Protein AF-A0AAN9UW77-F1 (afdb_monomer_lite)

Organism: NCBI:txid117547

Radius of gyration: 17.93 Å; chains: 1; bounding box: 45×31×47 Å

Structure (mmCIF, N/CA/C/O backbone):
data_AF-A0AAN9UW77-F1
#
_entry.id   AF-A0AAN9UW77-F1
#
loop_
_atom_site.group_PDB
_atom_site.id
_atom_site.type_symbol
_atom_site.label_atom_id
_atom_site.label_alt_id
_atom_site.label_comp_id
_atom_site.label_asym_id
_atom_site.label_entity_id
_atom_site.label_seq_id
_atom_site.pdbx_PDB_ins_code
_atom_site.Cartn_x
_atom_site.Cartn_y
_atom_site.Cartn_z
_atom_site.occupancy
_atom_site.B_iso_or_equiv
_atom_site.auth_seq_id
_atom_site.auth_comp_id
_atom_site.auth_asym_id
_atom_site.auth_atom_id
_atom_site.pdbx_PDB_model_num
ATOM 1 N N . MET A 1 1 ? 26.234 -15.291 -12.407 1.00 36.12 1 MET A N 1
ATOM 2 C CA . MET A 1 1 ? 25.116 -14.354 -12.177 1.00 36.12 1 MET A CA 1
ATOM 3 C C . MET A 1 1 ? 25.588 -13.370 -11.111 1.00 36.12 1 MET A C 1
ATOM 5 O O . MET A 1 1 ? 25.685 -13.757 -9.956 1.00 36.12 1 MET A O 1
ATOM 9 N N . LYS A 1 2 ? 26.066 -12.179 -11.503 1.00 33.34 2 LYS A N 1
ATOM 10 C CA . LYS A 1 2 ? 26.503 -11.159 -10.535 1.00 33.34 2 LYS A CA 1
ATOM 11 C C . LYS A 1 2 ? 25.238 -10.584 -9.903 1.00 33.34 2 LYS A C 1
ATOM 13 O O . LYS A 1 2 ? 24.401 -10.049 -10.618 1.00 33.34 2 LYS A O 1
ATOM 18 N N . LEU A 1 3 ? 25.078 -10.760 -8.596 1.00 33.69 3 LEU A N 1
ATOM 19 C CA . LEU A 1 3 ? 24.069 -10.042 -7.827 1.00 33.69 3 LEU A CA 1
ATOM 20 C C . LEU A 1 3 ? 24.421 -8.555 -7.934 1.00 33.69 3 LEU A C 1
ATOM 22 O O . LEU A 1 3 ? 25.480 -8.150 -7.457 1.00 33.69 3 LEU A O 1
ATOM 26 N N . CYS A 1 4 ? 23.586 -7.761 -8.604 1.00 36.59 4 CYS A N 1
ATOM 27 C CA . CYS A 1 4 ? 23.696 -6.309 -8.548 1.00 36.59 4 CYS A CA 1
ATOM 28 C C . CYS A 1 4 ? 23.422 -5.893 -7.102 1.00 36.59 4 CYS A C 1
ATOM 30 O O . CYS A 1 4 ? 22.280 -5.866 -6.646 1.00 36.59 4 CYS A O 1
ATOM 32 N N . SER A 1 5 ? 24.486 -5.632 -6.351 1.00 40.34 5 SER A N 1
ATOM 33 C CA . SER A 1 5 ? 24.412 -5.023 -5.033 1.00 40.34 5 SER A CA 1
ATOM 34 C C . SER A 1 5 ? 23.981 -3.571 -5.209 1.00 40.34 5 SER A C 1
ATOM 36 O O . SER A 1 5 ? 24.816 -2.685 -5.382 1.00 40.34 5 SER A O 1
ATOM 38 N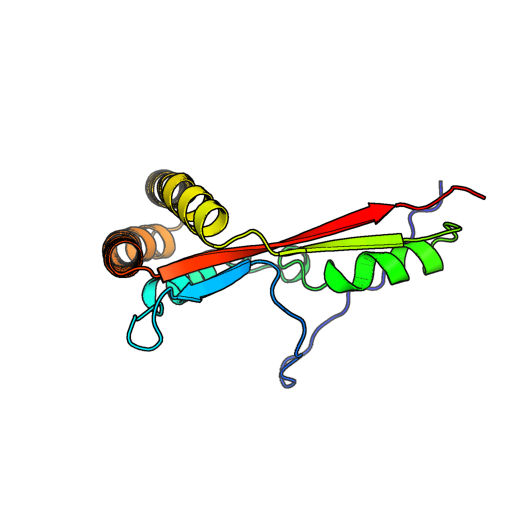 N . SER A 1 6 ? 22.666 -3.340 -5.210 1.00 39.06 6 SER A N 1
ATOM 39 C CA . SER A 1 6 ? 22.110 -1.996 -5.067 1.00 39.06 6 SER A CA 1
ATOM 40 C C . SER A 1 6 ? 22.622 -1.417 -3.746 1.00 39.06 6 SER A C 1
ATOM 42 O O . SER A 1 6 ? 22.462 -2.074 -2.710 1.00 39.06 6 SER A O 1
ATOM 44 N N . PRO A 1 7 ? 23.219 -0.213 -3.728 1.00 35.16 7 PRO A N 1
ATOM 45 C CA . PRO A 1 7 ? 23.503 0.464 -2.476 1.00 35.16 7 PRO A CA 1
ATOM 46 C C . PRO A 1 7 ? 22.174 0.645 -1.747 1.00 35.16 7 PRO A C 1
ATOM 48 O O . PRO A 1 7 ? 21.208 1.153 -2.322 1.00 35.16 7 PRO A O 1
ATOM 51 N N . ALA A 1 8 ? 22.098 0.191 -0.498 1.00 35.12 8 ALA A N 1
ATOM 52 C CA . ALA A 1 8 ? 20.995 0.558 0.371 1.00 35.12 8 ALA A CA 1
ATOM 53 C C . ALA A 1 8 ? 20.989 2.089 0.456 1.00 35.12 8 ALA A C 1
ATOM 55 O O . ALA A 1 8 ? 21.927 2.685 0.984 1.00 35.12 8 ALA A O 1
ATOM 56 N N . ALA A 1 9 ? 19.965 2.730 -0.107 1.00 33.56 9 ALA A N 1
ATOM 57 C CA . ALA A 1 9 ? 19.739 4.148 0.099 1.00 33.56 9 ALA A CA 1
ATOM 58 C C . ALA A 1 9 ? 19.411 4.342 1.586 1.00 33.56 9 ALA A C 1
ATOM 60 O O . ALA A 1 9 ? 18.293 4.093 2.035 1.00 33.56 9 ALA A O 1
ATOM 61 N N . ILE A 1 10 ? 20.422 4.713 2.371 1.00 30.45 10 ILE A N 1
ATOM 62 C CA . ILE A 1 10 ? 20.259 5.142 3.756 1.00 30.45 10 ILE A CA 1
ATOM 63 C C . ILE A 1 10 ? 19.602 6.521 3.691 1.00 30.45 10 ILE A C 1
ATOM 65 O O . ILE A 1 10 ? 20.264 7.534 3.471 1.00 30.45 10 ILE A O 1
ATOM 69 N N . CYS A 1 11 ? 18.280 6.565 3.833 1.00 34.59 11 CYS A N 1
ATOM 70 C CA . CYS A 1 11 ? 17.562 7.814 4.043 1.00 34.59 11 CYS A CA 1
ATOM 71 C C . CYS A 1 11 ? 17.770 8.250 5.497 1.00 34.59 11 CYS A C 1
ATOM 73 O O . CYS A 1 11 ? 17.018 7.862 6.389 1.00 34.59 11 CYS A O 1
ATOM 75 N N . ASN A 1 12 ? 18.817 9.044 5.731 1.00 26.52 12 ASN A N 1
ATOM 76 C CA . ASN A 1 12 ? 18.927 9.854 6.939 1.00 26.52 12 ASN A CA 1
ATOM 77 C C . ASN A 1 12 ? 17.741 10.826 6.996 1.00 26.52 12 ASN A C 1
ATOM 79 O O . ASN A 1 12 ? 17.348 11.403 5.979 1.00 26.52 12 ASN A O 1
ATOM 83 N N . GLY A 1 13 ? 17.166 10.970 8.192 1.00 34.09 13 GLY A N 1
ATOM 84 C CA . GLY A 1 13 ? 16.053 11.873 8.457 1.00 34.09 13 GLY A CA 1
ATOM 85 C C . GLY A 1 13 ? 16.356 13.306 8.022 1.00 34.09 13 GLY A C 1
ATOM 86 O O . GLY A 1 13 ? 17.518 13.698 7.947 1.00 34.09 13 GLY A O 1
ATOM 87 N N . SER A 1 14 ? 15.289 14.075 7.784 1.00 30.41 14 SER A N 1
ATOM 88 C CA . SER A 1 14 ? 15.252 15.489 7.357 1.00 30.41 14 SER A CA 1
ATOM 89 C C . SER A 1 14 ? 15.236 15.802 5.854 1.00 30.41 14 SER A C 1
ATOM 91 O O . SER A 1 14 ? 15.770 16.819 5.437 1.00 30.41 14 SER A O 1
ATOM 93 N N . ASN A 1 15 ? 14.530 15.020 5.033 1.00 25.78 15 ASN A N 1
ATOM 94 C CA . ASN A 1 15 ? 13.987 15.548 3.776 1.00 25.78 15 ASN A CA 1
ATOM 95 C C . ASN A 1 15 ? 12.667 14.854 3.434 1.00 25.78 15 ASN A C 1
ATOM 97 O O . ASN A 1 15 ? 12.615 13.629 3.323 1.00 25.78 15 ASN A O 1
ATOM 101 N N . LEU A 1 16 ? 11.604 15.648 3.273 1.00 37.12 16 LEU A N 1
ATOM 102 C CA . LEU A 1 16 ? 10.334 15.247 2.666 1.00 37.12 16 LEU A CA 1
ATOM 103 C C . LEU A 1 16 ? 10.615 14.804 1.225 1.00 37.12 16 LEU A C 1
ATOM 105 O O . LEU A 1 16 ? 10.545 15.588 0.283 1.00 37.12 16 LEU A O 1
ATOM 109 N N . SER A 1 17 ? 11.001 13.542 1.058 1.00 36.50 17 SER A N 1
ATOM 110 C CA . SER A 1 17 ? 11.096 12.917 -0.250 1.00 36.50 17 SER A CA 1
ATOM 111 C C . SER A 1 17 ? 9.672 12.747 -0.764 1.00 36.50 17 SER A C 1
ATOM 113 O O . SER A 1 17 ? 8.901 11.953 -0.233 1.00 36.50 17 SER A O 1
ATOM 115 N N . THR A 1 18 ? 9.324 13.503 -1.800 1.00 39.81 18 THR A N 1
ATOM 116 C CA . THR A 1 18 ? 8.061 13.454 -2.552 1.00 39.81 18 THR A CA 1
ATOM 117 C C . THR A 1 18 ? 7.883 12.151 -3.344 1.00 39.81 18 THR A C 1
ATOM 119 O O . THR A 1 18 ? 7.212 12.132 -4.375 1.00 39.81 18 THR A O 1
ATOM 122 N N . LYS A 1 19 ? 8.492 11.043 -2.905 1.00 49.81 19 LYS A N 1
ATOM 123 C CA . LYS A 1 19 ? 8.308 9.743 -3.546 1.00 49.81 19 LYS A CA 1
ATOM 124 C C . LYS A 1 19 ? 6.924 9.217 -3.170 1.00 49.81 19 LYS A C 1
ATOM 126 O O . LYS A 1 19 ? 6.659 9.047 -1.978 1.00 49.81 19 LYS A O 1
ATOM 131 N N . PRO A 1 20 ? 6.034 8.976 -4.146 1.00 54.91 20 PRO A N 1
ATOM 132 C CA . PRO A 1 20 ? 4.693 8.510 -3.850 1.00 54.91 20 PRO A CA 1
ATOM 133 C C . PRO A 1 20 ? 4.785 7.152 -3.157 1.00 54.91 20 PRO A C 1
ATOM 135 O O . PRO A 1 20 ? 5.373 6.206 -3.685 1.00 54.91 20 PRO A O 1
ATOM 138 N N . CYS A 1 21 ? 4.218 7.065 -1.954 1.00 64.38 21 CYS A N 1
ATOM 139 C CA . CYS A 1 21 ? 4.013 5.782 -1.304 1.00 64.38 21 CYS A CA 1
ATOM 140 C C . CYS A 1 21 ? 3.114 4.937 -2.214 1.00 64.38 21 CYS A C 1
ATOM 142 O O . CYS A 1 21 ? 2.056 5.397 -2.654 1.00 64.38 21 CYS A O 1
ATOM 144 N N . THR A 1 22 ? 3.525 3.700 -2.502 1.00 78.56 22 THR A N 1
ATOM 145 C CA . THR A 1 22 ? 2.747 2.788 -3.355 1.00 78.56 22 THR A CA 1
ATOM 146 C C . THR A 1 22 ? 1.375 2.475 -2.768 1.00 78.56 22 THR A C 1
ATOM 148 O O . THR A 1 22 ? 0.495 2.057 -3.512 1.00 78.56 22 THR A O 1
ATOM 151 N N . VAL A 1 23 ? 1.182 2.715 -1.467 1.00 84.75 23 VAL A N 1
ATOM 152 C CA . VAL A 1 23 ? -0.100 2.653 -0.760 1.00 84.75 23 VAL A CA 1
ATOM 153 C C . VAL A 1 23 ? -0.382 4.010 -0.113 1.00 84.75 23 VAL A C 1
ATOM 155 O O . VAL A 1 23 ? 0.446 4.511 0.646 1.00 84.75 23 VAL A O 1
ATOM 158 N N . HIS A 1 24 ? -1.538 4.608 -0.376 1.00 87.62 24 HIS A N 1
ATOM 159 C CA . HIS A 1 24 ? -1.925 5.906 0.190 1.00 87.62 24 HIS A CA 1
ATOM 160 C C . HIS A 1 24 ? -3.429 5.960 0.466 1.00 87.62 24 HIS A C 1
ATOM 162 O O . HIS A 1 24 ? -4.208 5.243 -0.156 1.00 87.62 24 HIS A O 1
ATOM 168 N N . GLY A 1 25 ? -3.842 6.785 1.431 1.00 91.62 25 GLY A N 1
ATOM 169 C CA . GLY A 1 25 ? -5.255 6.974 1.750 1.00 91.62 25 GLY A CA 1
ATOM 170 C C . GLY A 1 25 ? -5.935 7.918 0.759 1.00 91.62 25 GLY A C 1
ATOM 171 O O . GLY A 1 25 ? -5.440 9.016 0.510 1.00 91.62 25 GLY A O 1
ATOM 172 N N . GLU A 1 26 ? -7.096 7.522 0.260 1.00 94.25 26 GLU A N 1
ATOM 173 C CA . GLU A 1 26 ? -7.954 8.295 -0.636 1.00 94.25 26 GLU A CA 1
ATOM 174 C C . GLU A 1 26 ? -9.350 8.469 -0.041 1.00 94.25 26 GLU A C 1
ATOM 176 O O . GLU A 1 26 ? -9.782 7.705 0.827 1.00 94.25 26 GLU A O 1
ATOM 181 N N . VAL A 1 27 ? -10.067 9.488 -0.516 1.00 95.25 27 VAL A N 1
ATOM 182 C CA . VAL A 1 27 ? -11.446 9.767 -0.102 1.00 95.25 27 VAL A CA 1
ATOM 183 C C . VAL A 1 27 ? -12.344 10.017 -1.302 1.00 95.25 27 VAL A C 1
ATOM 185 O O . VAL A 1 27 ? -11.985 10.719 -2.241 1.00 95.25 27 VAL A O 1
ATOM 188 N N . THR A 1 28 ? -13.570 9.502 -1.258 1.00 93.31 28 THR A N 1
ATOM 189 C CA . THR A 1 28 ? -14.562 9.754 -2.315 1.00 93.31 28 THR A CA 1
ATOM 190 C C . THR A 1 28 ? -15.096 11.188 -2.315 1.00 93.31 28 THR A C 1
ATOM 192 O O . THR A 1 28 ? -15.691 11.620 -3.299 1.00 93.31 28 THR A O 1
ATOM 195 N N . LYS A 1 29 ? -14.964 11.912 -1.193 1.00 93.06 29 LYS A N 1
ATOM 196 C CA . LYS A 1 29 ? -15.434 13.294 -1.016 1.00 93.06 29 LYS A CA 1
ATOM 197 C C . LYS A 1 29 ? -14.434 14.080 -0.156 1.00 93.06 29 LYS A C 1
ATOM 199 O O . LYS A 1 29 ? -13.978 13.527 0.842 1.00 93.06 29 LYS A O 1
ATOM 204 N N . PRO A 1 30 ? -14.163 15.368 -0.449 1.00 91.19 30 PRO A N 1
ATOM 205 C CA . PRO A 1 30 ? -13.185 16.169 0.300 1.00 91.19 30 PRO A CA 1
ATOM 206 C C . PRO A 1 30 ? -13.453 16.320 1.807 1.00 91.19 30 PRO A C 1
ATOM 208 O O . PRO A 1 30 ? -12.526 16.573 2.561 1.00 91.19 30 PRO A O 1
ATOM 211 N N . GLY A 1 31 ? -14.707 16.180 2.253 1.00 92.81 31 GLY A N 1
ATOM 212 C CA . GLY A 1 31 ? -15.080 16.283 3.671 1.00 92.81 31 GLY A CA 1
ATOM 213 C C . GLY A 1 31 ? -14.957 14.981 4.470 1.00 92.81 31 GLY A C 1
ATOM 214 O O . GLY A 1 31 ? -15.293 14.967 5.650 1.00 92.81 31 GLY A O 1
ATOM 215 N N . ASN A 1 32 ? -14.541 13.881 3.840 1.00 95.00 32 ASN A N 1
ATOM 216 C CA . ASN A 1 32 ? -14.355 12.613 4.534 1.00 95.00 32 ASN A CA 1
ATOM 217 C C . ASN A 1 32 ? -13.009 12.583 5.262 1.00 95.00 32 ASN A C 1
ATOM 219 O O . ASN A 1 32 ? -12.000 13.069 4.756 1.00 95.00 32 ASN A O 1
ATOM 223 N N . GLU A 1 33 ? -12.985 11.934 6.421 1.00 95.44 33 GLU A N 1
ATOM 224 C CA . GLU A 1 33 ? -11.758 11.669 7.168 1.00 95.44 33 GLU A CA 1
ATOM 225 C C . GLU A 1 33 ? -11.146 10.331 6.739 1.00 95.44 33 GLU A C 1
ATOM 227 O O . GLU A 1 33 ? -11.868 9.379 6.445 1.00 95.44 33 GLU A O 1
ATOM 232 N N . LYS A 1 34 ? -9.813 10.266 6.725 1.00 95.44 34 LYS A N 1
ATOM 233 C CA . LYS A 1 34 ? -9.016 9.060 6.427 1.00 95.44 34 LYS A CA 1
ATOM 234 C C . LYS A 1 34 ? -7.870 8.843 7.424 1.00 95.44 34 LYS A C 1
ATOM 236 O O . LYS A 1 34 ? -6.920 8.111 7.150 1.00 95.44 34 LYS A O 1
ATOM 241 N N . LYS A 1 35 ? -7.926 9.543 8.559 1.00 96.44 35 LYS A N 1
ATOM 242 C CA . LYS A 1 35 ? -6.833 9.636 9.529 1.00 96.44 35 LYS A CA 1
ATOM 243 C C . LYS A 1 35 ? -6.549 8.280 10.172 1.00 96.44 35 LYS A C 1
ATOM 245 O O . LYS A 1 35 ? -5.396 7.890 10.294 1.00 96.44 35 LYS A O 1
ATOM 250 N N . SER A 1 36 ? -7.590 7.554 10.556 1.00 95.81 36 SER A N 1
ATOM 251 C CA . SER A 1 36 ? -7.483 6.253 11.219 1.00 95.81 36 SER A CA 1
ATOM 252 C C . SER A 1 36 ? -6.934 5.191 10.270 1.00 95.81 36 SER A C 1
ATOM 254 O O . SER A 1 36 ? -6.146 4.350 10.692 1.00 95.81 36 SER A O 1
ATOM 256 N N . ILE A 1 37 ? -7.305 5.238 8.986 1.00 94.12 37 ILE A N 1
ATOM 257 C CA . ILE A 1 37 ? -6.724 4.384 7.941 1.00 94.12 37 ILE A CA 1
ATOM 258 C C . ILE A 1 37 ? -5.227 4.688 7.748 1.00 94.12 37 ILE A C 1
ATOM 260 O O . ILE A 1 37 ? -4.420 3.763 7.649 1.00 94.12 37 ILE A O 1
ATOM 264 N N . GLU A 1 38 ? -4.827 5.960 7.723 1.00 93.12 38 GLU A N 1
ATOM 265 C CA . GLU A 1 38 ? -3.412 6.347 7.605 1.00 93.12 38 GLU A CA 1
ATOM 266 C C . GLU A 1 38 ? -2.599 5.968 8.858 1.00 93.12 38 GLU A C 1
ATOM 268 O O . GLU A 1 38 ? -1.491 5.438 8.739 1.00 93.12 38 GLU A O 1
ATOM 273 N N . GLU A 1 39 ? -3.161 6.149 10.057 1.00 94.56 39 GLU A N 1
ATOM 274 C CA . GLU A 1 39 ? -2.570 5.686 11.32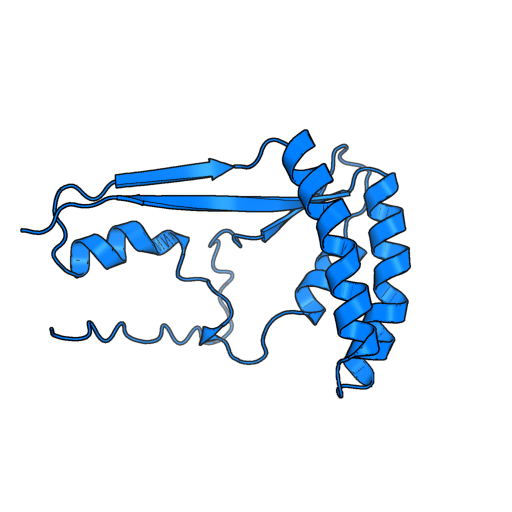1 1.00 94.56 39 GLU A CA 1
ATOM 275 C C . GLU A 1 39 ? -2.424 4.159 11.355 1.00 94.56 39 GLU A C 1
ATOM 277 O O . GLU A 1 39 ? -1.377 3.651 11.760 1.00 94.56 39 GLU A O 1
ATOM 282 N N . LEU A 1 40 ? -3.435 3.424 10.879 1.00 92.56 40 LEU A N 1
ATOM 283 C CA . LEU A 1 40 ? -3.401 1.965 10.767 1.00 92.56 40 LEU A CA 1
ATOM 284 C C . LEU A 1 40 ? -2.251 1.501 9.867 1.00 92.56 40 LEU A C 1
ATOM 286 O O . LEU A 1 40 ? -1.516 0.583 10.231 1.00 92.56 40 LEU A O 1
ATOM 290 N N . MET A 1 41 ? -2.056 2.160 8.724 1.00 89.44 41 MET A N 1
ATOM 291 C CA . MET A 1 41 ? -0.939 1.850 7.832 1.00 89.44 41 MET A CA 1
ATOM 292 C C . MET A 1 41 ? 0.410 2.186 8.454 1.00 89.44 41 MET A C 1
ATOM 294 O O . MET A 1 41 ? 1.343 1.401 8.313 1.00 89.44 41 MET A O 1
ATOM 298 N N . SER A 1 42 ? 0.511 3.312 9.162 1.00 90.19 42 SER A N 1
ATOM 299 C CA . SER A 1 42 ? 1.725 3.709 9.882 1.00 90.19 42 SER A CA 1
ATOM 300 C C . SER A 1 42 ? 2.114 2.688 10.958 1.00 90.19 42 SER A C 1
ATOM 302 O O . SER A 1 42 ? 3.267 2.269 11.022 1.00 90.19 42 SER A O 1
ATOM 304 N N . LEU A 1 43 ? 1.144 2.198 11.740 1.00 91.75 43 LEU A N 1
ATOM 305 C CA . LEU A 1 43 ? 1.363 1.165 12.760 1.00 91.75 43 LEU A CA 1
ATOM 306 C C . LEU A 1 43 ? 1.943 -0.132 12.174 1.00 91.75 43 LEU A C 1
ATOM 308 O O . LEU A 1 43 ? 2.735 -0.814 12.827 1.00 91.75 43 LEU A O 1
ATOM 312 N N . LEU A 1 44 ? 1.527 -0.481 10.957 1.00 87.69 44 LEU A N 1
ATOM 313 C CA . LEU A 1 44 ? 1.966 -1.684 10.255 1.00 87.69 44 LEU A CA 1
ATOM 314 C C . LEU A 1 44 ? 3.268 -1.507 9.470 1.00 87.69 44 LEU A C 1
ATOM 316 O O . LEU A 1 44 ? 3.770 -2.487 8.911 1.00 87.69 44 LEU A O 1
ATOM 320 N N . GLN A 1 45 ? 3.826 -0.295 9.411 1.00 87.81 45 GLN A N 1
ATOM 321 C CA . GLN A 1 45 ? 5.110 -0.089 8.755 1.00 87.81 45 GLN A CA 1
ATOM 322 C C . GLN A 1 45 ? 6.198 -0.911 9.440 1.00 87.81 45 GLN A C 1
ATOM 324 O O . GLN A 1 45 ? 6.267 -1.047 10.664 1.00 87.81 45 GLN A O 1
ATOM 329 N N . SER A 1 46 ? 7.086 -1.466 8.621 1.00 85.50 46 SER A N 1
ATOM 330 C CA . SER A 1 46 ? 8.214 -2.221 9.137 1.00 85.50 46 SER A CA 1
ATOM 331 C C . SER A 1 46 ? 9.176 -1.284 9.862 1.00 85.50 46 SER A C 1
ATOM 333 O O . SER A 1 46 ? 9.574 -0.247 9.331 1.00 85.50 46 SER A O 1
ATOM 335 N N . GLN A 1 47 ? 9.653 -1.715 11.030 1.00 84.75 47 GLN A N 1
ATOM 336 C CA . GLN A 1 47 ? 10.745 -1.045 11.744 1.00 84.75 47 GLN A CA 1
ATOM 337 C C . GLN A 1 47 ? 12.071 -1.112 10.971 1.00 84.75 47 GLN A C 1
ATOM 339 O O . GLN A 1 47 ? 12.963 -0.296 11.182 1.00 84.75 47 GLN A O 1
ATOM 344 N N . TYR A 1 48 ? 12.210 -2.078 10.058 1.00 85.06 48 TYR A N 1
ATOM 345 C CA . TYR A 1 48 ? 13.371 -2.209 9.184 1.00 85.06 48 TYR A CA 1
ATOM 346 C C . TYR A 1 48 ? 13.158 -1.421 7.884 1.00 85.06 48 TYR A C 1
ATOM 348 O O . TYR A 1 48 ? 12.315 -1.838 7.080 1.00 85.06 48 TYR A O 1
ATOM 356 N N . PRO A 1 49 ? 13.955 -0.365 7.607 1.00 81.38 49 PRO A N 1
ATOM 357 C CA . PRO A 1 49 ? 13.756 0.507 6.446 1.00 81.38 49 PRO A CA 1
ATOM 358 C C . PRO A 1 49 ? 13.790 -0.220 5.101 1.00 81.38 49 PRO A C 1
ATOM 360 O O . PRO A 1 49 ? 13.037 0.122 4.199 1.00 81.38 49 PRO A O 1
ATOM 363 N N . ARG A 1 50 ? 14.603 -1.280 4.975 1.00 82.25 50 ARG A N 1
ATOM 364 C CA . ARG A 1 50 ? 14.705 -2.082 3.740 1.00 82.25 50 ARG A CA 1
ATOM 365 C C . ARG A 1 50 ? 13.396 -2.768 3.327 1.00 82.25 50 ARG A C 1
ATOM 367 O O . ARG A 1 50 ? 13.276 -3.188 2.182 1.00 82.25 50 ARG A O 1
ATOM 374 N N . LEU A 1 51 ? 12.463 -2.940 4.267 1.00 83.25 51 LEU A N 1
ATOM 375 C CA . LEU A 1 51 ? 11.153 -3.549 4.024 1.00 83.25 51 LEU A CA 1
ATOM 376 C C . LEU A 1 51 ? 10.063 -2.503 3.747 1.00 83.25 51 LEU A C 1
ATOM 378 O O . LEU A 1 51 ? 8.938 -2.888 3.453 1.00 83.25 51 LEU A O 1
ATOM 382 N N . ASN A 1 52 ? 10.384 -1.207 3.812 1.00 83.12 52 ASN A N 1
ATOM 383 C CA . ASN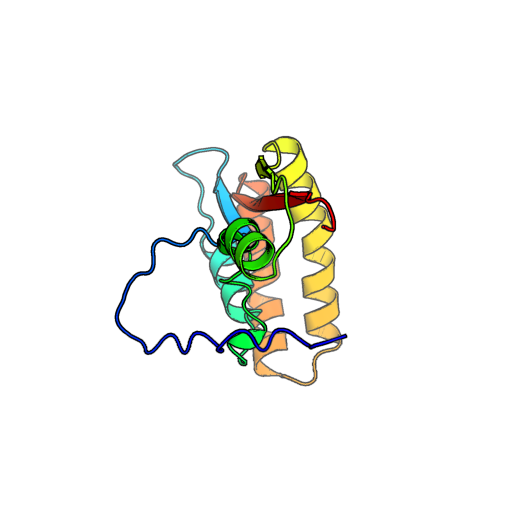 A 1 52 ? 9.502 -0.131 3.369 1.00 83.12 52 ASN A CA 1
ATOM 384 C C . ASN A 1 52 ? 9.896 0.222 1.924 1.00 83.12 52 ASN A C 1
ATOM 386 O O . ASN A 1 52 ? 10.965 0.797 1.707 1.00 83.12 52 ASN A O 1
ATOM 390 N N . PRO A 1 53 ? 9.104 -0.175 0.913 1.00 77.25 53 PRO A N 1
ATOM 391 C CA . PRO A 1 53 ? 9.557 -0.239 -0.473 1.00 77.25 53 PRO A CA 1
ATOM 392 C C . PRO A 1 53 ? 9.541 1.134 -1.167 1.00 77.25 53 PRO A C 1
ATOM 394 O O . PRO A 1 53 ? 8.759 1.386 -2.079 1.00 77.25 53 PRO A O 1
ATOM 397 N N . THR A 1 54 ? 10.447 2.028 -0.767 1.00 84.31 54 THR A N 1
ATOM 398 C CA . THR A 1 54 ? 10.634 3.359 -1.379 1.00 84.31 54 THR A CA 1
ATOM 399 C C . THR A 1 54 ? 11.321 3.313 -2.747 1.00 84.31 54 THR A C 1
ATOM 401 O O . THR A 1 54 ? 11.356 4.318 -3.454 1.00 84.31 54 THR A O 1
ATOM 404 N N . TRP A 1 55 ? 11.863 2.151 -3.119 1.00 86.00 55 TRP A N 1
ATOM 405 C CA . TRP A 1 55 ? 12.597 1.895 -4.361 1.00 86.00 55 TRP A CA 1
ATOM 406 C C . TRP A 1 55 ? 11.704 1.487 -5.537 1.00 86.00 55 TRP A C 1
ATOM 408 O O . TRP A 1 55 ? 12.180 1.449 -6.666 1.00 86.00 55 TRP A O 1
ATOM 418 N N . VAL A 1 56 ? 10.425 1.166 -5.304 1.00 89.62 56 VAL A N 1
ATOM 419 C CA . VAL A 1 56 ? 9.522 0.673 -6.362 1.00 89.62 56 VAL A CA 1
ATOM 420 C C . VAL A 1 56 ? 9.383 1.663 -7.527 1.00 89.62 56 VAL A C 1
ATOM 422 O O . VAL A 1 56 ? 9.519 1.220 -8.667 1.00 89.62 56 VAL A O 1
ATOM 425 N N . PRO A 1 57 ? 9.211 2.982 -7.300 1.00 90.31 57 PRO A N 1
ATOM 426 C CA . PRO A 1 57 ? 9.174 3.949 -8.399 1.00 90.31 57 PRO A CA 1
ATOM 427 C C . PRO A 1 57 ? 10.479 4.031 -9.206 1.00 90.31 57 PRO A C 1
ATOM 429 O O . PRO A 1 57 ? 10.458 4.437 -10.363 1.00 90.31 57 PRO A O 1
ATOM 432 N N . ASP A 1 58 ? 11.610 3.626 -8.618 1.00 91.44 58 ASP A N 1
ATOM 433 C CA . ASP A 1 58 ? 12.925 3.667 -9.264 1.00 91.44 58 ASP A CA 1
ATOM 434 C C . ASP A 1 58 ? 13.242 2.381 -10.049 1.00 91.44 58 ASP A C 1
ATOM 436 O O . ASP A 1 58 ? 14.281 2.306 -10.706 1.00 91.44 58 ASP A O 1
ATOM 440 N N . LEU A 1 59 ? 12.370 1.365 -10.011 1.00 92.06 59 LEU A N 1
ATOM 441 C CA . LEU A 1 59 ? 12.594 0.073 -10.669 1.00 92.06 59 LEU A CA 1
ATOM 442 C C . LEU A 1 59 ? 12.972 0.159 -12.154 1.00 92.06 59 LEU A C 1
ATOM 444 O O . LEU A 1 59 ? 13.903 -0.551 -12.538 1.00 92.06 59 LEU A O 1
ATOM 448 N N . PRO A 1 60 ? 12.343 1.011 -12.989 1.00 94.19 60 PRO A N 1
ATOM 449 C CA . PRO A 1 60 ? 12.726 1.121 -14.397 1.00 94.19 60 PRO A CA 1
ATOM 450 C C . PRO A 1 60 ? 14.190 1.546 -14.554 1.00 94.19 60 PRO A C 1
ATOM 452 O O . PRO A 1 60 ? 14.947 0.948 -15.315 1.00 94.19 60 PRO A O 1
ATOM 455 N N . LYS A 1 61 ? 14.625 2.523 -13.750 1.00 94.56 61 LYS A N 1
ATOM 456 C CA . LYS A 1 61 ? 16.019 2.967 -13.724 1.00 94.56 61 LYS A CA 1
ATOM 457 C C . LYS A 1 61 ? 16.944 1.863 -13.216 1.00 94.56 61 LYS A C 1
ATOM 459 O O . LYS A 1 61 ? 17.947 1.575 -13.856 1.00 94.56 61 LYS A O 1
ATOM 464 N N . ILE A 1 62 ? 16.592 1.219 -12.102 1.00 94.69 62 ILE A N 1
ATOM 465 C CA . ILE A 1 62 ? 17.387 0.127 -11.519 1.00 94.69 62 ILE A CA 1
ATOM 466 C C . ILE A 1 62 ? 17.599 -0.993 -12.548 1.00 94.69 62 ILE A C 1
ATOM 468 O O . ILE A 1 62 ? 18.695 -1.539 -12.646 1.00 94.69 62 ILE A O 1
ATOM 472 N N . PHE A 1 63 ? 16.574 -1.334 -13.331 1.00 95.81 63 PHE A N 1
ATOM 473 C CA . PHE A 1 63 ? 16.663 -2.381 -14.349 1.00 95.81 63 PHE A CA 1
ATOM 474 C C . PHE A 1 63 ? 17.528 -1.968 -15.541 1.00 95.81 63 PHE A C 1
ATOM 476 O O . PHE A 1 63 ? 18.346 -2.775 -15.988 1.00 95.81 63 PHE A O 1
ATOM 483 N N . ALA A 1 64 ? 17.415 -0.722 -16.004 1.00 96.19 64 ALA A N 1
ATOM 484 C CA . ALA A 1 64 ? 18.294 -0.182 -17.039 1.00 96.19 64 ALA A CA 1
ATOM 485 C C . ALA A 1 64 ? 19.766 -0.174 -16.582 1.00 96.19 64 ALA A C 1
ATOM 487 O O . ALA A 1 64 ? 20.640 -0.655 -17.302 1.00 96.19 64 ALA A O 1
ATOM 488 N N . ASP A 1 65 ? 20.036 0.258 -15.346 1.00 96.88 65 ASP A N 1
ATOM 489 C CA . ASP A 1 65 ? 21.379 0.264 -14.745 1.00 96.88 65 ASP A CA 1
ATOM 490 C C . ASP A 1 65 ? 21.953 -1.162 -14.585 1.00 96.88 65 ASP A C 1
ATOM 492 O O . ASP A 1 65 ? 23.169 -1.363 -14.596 1.00 96.88 65 ASP A O 1
ATOM 496 N N . CYS A 1 66 ? 21.088 -2.178 -14.477 1.00 95.88 66 CYS A N 1
ATOM 497 C CA . CYS A 1 66 ? 21.474 -3.593 -14.469 1.00 95.88 66 CYS A CA 1
ATOM 498 C C . CYS A 1 66 ? 21.728 -4.178 -15.872 1.00 95.88 66 CYS A C 1
ATOM 500 O O . CYS A 1 66 ? 22.066 -5.360 -15.982 1.00 95.88 66 CYS A O 1
ATOM 502 N N . GLY A 1 67 ? 21.580 -3.381 -16.933 1.00 96.38 67 GLY A N 1
ATOM 503 C CA . GLY A 1 67 ? 21.859 -3.773 -18.312 1.00 96.38 67 GLY A CA 1
ATOM 504 C C . GLY A 1 67 ? 20.684 -4.405 -19.053 1.00 96.38 67 GLY A C 1
ATOM 505 O O . GLY A 1 67 ? 20.916 -5.045 -20.075 1.00 96.38 67 GLY A O 1
ATOM 506 N N . LEU A 1 68 ? 19.441 -4.269 -18.573 1.00 97.25 68 LEU A N 1
ATOM 507 C CA . LEU A 1 68 ? 18.277 -4.614 -19.394 1.00 97.25 68 LEU A CA 1
ATOM 508 C C . LEU A 1 68 ? 18.106 -3.562 -20.500 1.00 97.25 68 LEU A C 1
ATOM 510 O O . LEU A 1 68 ? 18.257 -2.365 -20.264 1.00 97.25 68 LEU A O 1
ATOM 514 N N . LEU A 1 69 ? 17.78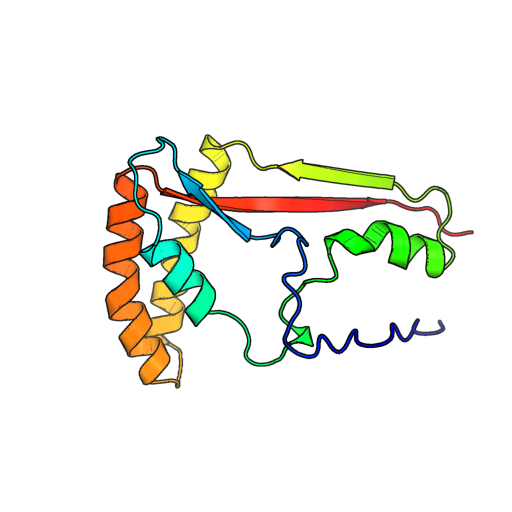2 -4.025 -21.704 1.00 96.94 69 LEU A N 1
ATOM 515 C CA . LEU A 1 69 ? 17.456 -3.187 -22.858 1.00 96.94 69 LEU A CA 1
ATOM 516 C C . LEU A 1 69 ? 15.940 -2.990 -22.949 1.00 96.94 69 LEU A C 1
ATOM 518 O O . LEU A 1 69 ? 15.185 -3.780 -22.385 1.00 96.94 69 LEU A O 1
ATOM 522 N N . ASP A 1 70 ? 15.492 -1.968 -23.680 1.00 96.62 70 ASP A N 1
ATOM 523 C CA . ASP A 1 70 ? 14.068 -1.683 -23.919 1.00 96.62 70 ASP A CA 1
ATOM 524 C C . ASP A 1 70 ? 13.218 -1.711 -22.631 1.00 96.62 70 ASP A C 1
ATOM 526 O O . ASP A 1 70 ? 12.171 -2.358 -22.583 1.00 96.62 70 ASP A O 1
ATOM 530 N N . VAL A 1 71 ? 13.707 -1.079 -21.556 1.00 97.12 71 VAL A N 1
ATOM 531 C CA . VAL A 1 71 ? 12.989 -1.050 -20.276 1.00 97.12 71 VAL A CA 1
ATOM 532 C C . VAL A 1 71 ? 11.779 -0.127 -20.380 1.00 97.12 71 VAL A C 1
ATOM 534 O O . VAL A 1 71 ? 11.929 1.057 -20.678 1.00 97.12 71 VAL A O 1
ATOM 537 N N . ASP A 1 72 ? 10.603 -0.668 -20.082 1.00 96.12 72 ASP A N 1
ATOM 538 C CA . ASP A 1 72 ? 9.329 0.049 -20.077 1.00 96.12 72 ASP A CA 1
ATOM 539 C C . ASP A 1 72 ? 8.602 -0.137 -18.742 1.00 96.12 72 ASP A C 1
ATOM 541 O O . ASP A 1 72 ? 8.757 -1.162 -18.068 1.00 96.12 72 ASP A O 1
ATOM 545 N N . ALA A 1 73 ? 7.824 0.870 -18.350 1.00 94.62 73 ALA A N 1
ATOM 546 C CA . ALA A 1 73 ? 7.150 0.929 -17.064 1.00 94.62 73 ALA A CA 1
ATOM 547 C C . ALA A 1 73 ? 5.676 1.281 -17.240 1.00 94.62 73 ALA A C 1
ATOM 549 O O . ALA A 1 73 ? 5.320 2.420 -17.535 1.00 94.62 73 ALA A O 1
ATOM 550 N N . ASP A 1 74 ? 4.822 0.309 -16.958 1.00 94.00 74 ASP A N 1
ATOM 551 C CA . ASP A 1 74 ? 3.385 0.489 -16.946 1.00 94.00 74 ASP A CA 1
ATOM 552 C C . ASP A 1 74 ? 2.904 0.766 -15.513 1.00 94.00 74 ASP A C 1
ATOM 554 O O . ASP A 1 74 ? 2.905 -0.108 -14.631 1.00 94.00 74 ASP A O 1
ATOM 558 N N . ILE A 1 75 ? 2.549 2.030 -15.266 1.00 91.81 75 ILE A N 1
ATOM 559 C CA . ILE A 1 75 ? 2.143 2.544 -13.957 1.00 91.81 75 ILE A CA 1
ATOM 560 C C . ILE A 1 75 ? 0.619 2.608 -13.906 1.00 91.81 75 ILE A C 1
ATOM 562 O O . ILE A 1 75 ? -0.013 3.490 -14.484 1.00 91.81 75 ILE A O 1
ATOM 566 N N . HIS A 1 76 ? 0.030 1.698 -13.139 1.00 89.00 76 HIS A N 1
ATOM 567 C CA . HIS A 1 76 ? -1.411 1.587 -12.996 1.00 89.00 76 HIS A CA 1
ATOM 568 C C . HIS A 1 76 ? -1.886 2.159 -11.666 1.00 89.00 76 HIS A C 1
ATOM 570 O O . HIS A 1 76 ? -1.584 1.628 -10.590 1.00 89.00 76 HIS A O 1
ATOM 576 N N . THR A 1 77 ? -2.725 3.187 -11.741 1.00 84.81 77 THR A N 1
ATOM 577 C CA . THR A 1 77 ? -3.539 3.619 -10.604 1.00 84.81 77 THR A CA 1
ATOM 578 C C . THR A 1 77 ? -4.819 2.798 -10.579 1.00 84.81 77 THR A C 1
ATOM 580 O O . THR A 1 77 ? -5.581 2.777 -11.545 1.00 84.81 77 THR A O 1
ATOM 583 N N . THR A 1 78 ? -5.058 2.100 -9.470 1.00 84.56 78 THR A N 1
ATOM 584 C CA . THR A 1 78 ? -6.270 1.289 -9.314 1.00 84.56 78 THR A CA 1
ATOM 585 C C . THR A 1 78 ? -7.510 2.198 -9.347 1.00 84.56 78 THR A C 1
ATOM 587 O O . THR A 1 78 ? -7.570 3.141 -8.556 1.00 84.56 78 THR A O 1
ATOM 590 N N . PRO A 1 79 ? -8.516 1.936 -10.208 1.00 88.75 79 PRO A N 1
ATOM 591 C CA . PRO A 1 79 ? -9.747 2.723 -10.227 1.00 88.75 79 PRO A CA 1
ATOM 592 C C . PRO A 1 79 ? -10.443 2.737 -8.854 1.00 88.75 79 PRO A C 1
ATOM 594 O O . PRO A 1 79 ? -10.433 1.705 -8.176 1.00 88.75 79 PRO A O 1
ATOM 597 N N . PRO A 1 80 ? -11.116 3.834 -8.453 1.00 89.19 80 PRO A N 1
ATOM 598 C CA . PRO A 1 80 ? -11.649 3.991 -7.094 1.00 89.19 80 PRO A CA 1
ATOM 599 C C . PRO A 1 80 ? -12.539 2.845 -6.597 1.00 89.19 80 PRO A C 1
ATOM 601 O O . PRO A 1 80 ? -12.384 2.393 -5.468 1.00 89.19 80 PRO A O 1
ATOM 604 N N . HIS A 1 81 ? -13.435 2.322 -7.441 1.00 89.50 81 HIS A N 1
ATOM 605 C CA . HIS A 1 81 ? -14.325 1.212 -7.071 1.00 89.50 81 HIS A CA 1
ATOM 606 C C . HIS A 1 81 ? -13.553 -0.083 -6.767 1.00 89.50 81 HIS A C 1
ATOM 608 O O . HIS A 1 81 ? -13.908 -0.816 -5.846 1.00 89.50 81 HIS A O 1
ATOM 614 N N . TRP A 1 82 ? -12.467 -0.344 -7.502 1.00 91.19 82 TRP A N 1
ATOM 615 C CA . TRP A 1 82 ? -11.579 -1.473 -7.237 1.00 91.19 82 TRP A CA 1
ATOM 616 C C . TRP A 1 82 ? -10.696 -1.230 -6.018 1.00 91.19 82 TRP A C 1
ATOM 618 O O . TRP A 1 82 ? -10.498 -2.153 -5.233 1.00 91.19 82 TRP A O 1
ATOM 628 N N . GLY A 1 83 ? -10.196 -0.005 -5.837 1.00 91.56 83 GLY A N 1
ATOM 629 C CA . GLY A 1 83 ? -9.409 0.377 -4.663 1.00 91.56 83 GLY A CA 1
ATOM 630 C C . GLY A 1 83 ? -10.205 0.193 -3.373 1.00 91.56 83 GLY A C 1
ATOM 631 O O . GLY A 1 83 ? -9.728 -0.452 -2.443 1.00 91.56 83 GLY A O 1
ATOM 632 N N . TYR A 1 84 ? -11.454 0.659 -3.363 1.00 92.25 84 TYR A N 1
ATOM 633 C CA . TYR A 1 84 ? -12.377 0.478 -2.246 1.00 92.25 84 TYR A CA 1
ATOM 634 C C . TYR A 1 84 ? -12.603 -1.005 -1.915 1.00 92.25 84 TYR A C 1
ATOM 636 O O . TYR A 1 84 ? -12.440 -1.410 -0.766 1.00 92.25 84 TYR A O 1
ATOM 644 N N . LEU A 1 85 ? -12.909 -1.835 -2.921 1.00 91.94 85 LEU A N 1
ATOM 645 C CA . LEU A 1 85 ? -13.135 -3.269 -2.718 1.00 91.94 85 LEU A CA 1
ATOM 646 C C . LEU A 1 85 ? -11.877 -3.989 -2.205 1.00 91.94 85 LEU A C 1
ATOM 648 O O . LEU A 1 85 ? -11.958 -4.786 -1.273 1.00 91.94 85 LEU A O 1
ATOM 652 N N . MET A 1 86 ? -10.704 -3.693 -2.777 1.00 90.62 86 MET A N 1
ATOM 653 C CA . MET A 1 86 ? -9.430 -4.259 -2.314 1.00 90.62 86 MET A CA 1
ATOM 654 C C . MET A 1 86 ? -9.136 -3.873 -0.861 1.00 90.62 86 MET A C 1
ATOM 656 O O . MET A 1 86 ? -8.705 -4.721 -0.079 1.00 90.62 86 MET A O 1
ATOM 660 N N . HIS A 1 87 ? -9.396 -2.617 -0.496 1.00 92.44 87 HIS A N 1
ATOM 661 C CA . HIS A 1 87 ? -9.256 -2.127 0.871 1.00 92.44 87 HIS A CA 1
ATOM 662 C C . HIS A 1 87 ? -10.192 -2.859 1.837 1.00 92.44 87 HIS A C 1
ATOM 664 O O . HIS A 1 87 ? -9.713 -3.406 2.830 1.00 92.44 87 HIS A O 1
ATOM 670 N N . GLU A 1 88 ? -11.492 -2.956 1.533 1.00 91.81 88 GLU A N 1
ATOM 671 C CA . GLU A 1 88 ? -12.446 -3.671 2.392 1.00 91.81 88 GLU A CA 1
ATOM 672 C C . GLU A 1 88 ? -12.053 -5.138 2.595 1.00 91.81 88 GLU A C 1
ATOM 674 O O . GLU A 1 88 ? -12.030 -5.618 3.731 1.00 91.81 88 GLU A O 1
ATOM 679 N N . CYS A 1 89 ? -11.662 -5.839 1.525 1.00 89.81 89 CYS A N 1
ATOM 680 C CA . CYS A 1 89 ? -11.154 -7.205 1.633 1.00 89.81 89 CYS A CA 1
ATOM 681 C C . CYS A 1 89 ? -9.865 -7.286 2.466 1.00 89.81 89 CYS A C 1
ATOM 683 O O . CYS A 1 89 ? -9.639 -8.285 3.144 1.00 89.81 89 CYS A O 1
ATOM 685 N N . GLY A 1 90 ? -9.021 -6.252 2.441 1.00 89.69 90 GLY A N 1
ATOM 686 C CA . GLY A 1 90 ? -7.770 -6.199 3.194 1.00 89.69 90 GLY A CA 1
ATOM 687 C C . GLY A 1 90 ? -7.938 -5.953 4.695 1.00 89.69 90 GLY A C 1
ATOM 688 O O . GLY A 1 90 ? -7.064 -6.333 5.478 1.00 89.69 90 GLY A O 1
ATOM 689 N N . LEU A 1 91 ? -9.063 -5.385 5.141 1.00 89.12 91 LEU A N 1
ATOM 690 C CA . LEU A 1 91 ? -9.304 -5.106 6.563 1.00 89.12 91 LEU A CA 1
ATOM 691 C C . LEU A 1 91 ? -9.275 -6.378 7.429 1.00 89.12 91 LEU A C 1
ATOM 693 O O . LEU A 1 91 ? -8.778 -6.334 8.554 1.00 89.12 91 LEU A O 1
ATOM 697 N N . ILE A 1 92 ? -9.684 -7.535 6.892 1.00 89.56 92 ILE A N 1
ATOM 698 C CA . ILE A 1 92 ? -9.625 -8.817 7.617 1.00 89.56 92 ILE A CA 1
ATOM 699 C C . ILE A 1 92 ? -8.196 -9.215 8.011 1.00 89.56 92 ILE A C 1
ATOM 701 O O . ILE A 1 92 ? -7.991 -9.838 9.053 1.00 89.56 92 ILE A O 1
ATOM 705 N N . MET A 1 93 ? -7.190 -8.834 7.214 1.00 90.50 93 MET A N 1
ATOM 706 C CA . MET A 1 93 ? -5.793 -9.164 7.506 1.00 90.50 93 MET A CA 1
ATOM 707 C C . MET A 1 93 ? -5.335 -8.518 8.815 1.00 90.50 93 MET A C 1
ATOM 709 O O . MET A 1 93 ? -4.638 -9.152 9.602 1.00 90.50 93 MET A O 1
ATOM 713 N N . HIS A 1 94 ? -5.784 -7.293 9.085 1.00 89.38 94 HIS A N 1
ATOM 714 C CA . HIS A 1 94 ? -5.440 -6.538 10.287 1.00 89.38 94 HIS A CA 1
ATOM 715 C C . HIS A 1 94 ? -5.985 -7.219 11.548 1.00 89.38 94 HIS A C 1
ATOM 717 O O . HIS A 1 94 ? -5.281 -7.328 12.551 1.00 89.38 94 HIS A O 1
ATOM 723 N N . GLU A 1 95 ? -7.202 -7.763 11.471 1.00 85.94 95 GLU A N 1
ATOM 724 C CA . GLU A 1 95 ? -7.810 -8.539 12.556 1.00 85.94 95 GLU A CA 1
ATOM 725 C C . GLU A 1 95 ? -7.037 -9.842 12.822 1.00 85.94 95 GLU A C 1
ATOM 727 O O . GLU A 1 95 ? -6.805 -10.220 13.972 1.00 85.94 95 GLU A O 1
ATOM 732 N N . ILE A 1 96 ? -6.578 -10.523 11.765 1.00 90.00 96 ILE A N 1
ATOM 733 C CA . ILE A 1 96 ? -5.735 -11.720 11.900 1.00 90.00 96 ILE A CA 1
ATOM 734 C C . ILE A 1 96 ? -4.404 -11.361 12.573 1.00 90.00 96 ILE A C 1
ATOM 736 O O . ILE A 1 96 ? -3.985 -12.062 13.499 1.00 90.00 96 ILE A O 1
ATOM 740 N N . ILE A 1 97 ? -3.762 -10.264 12.157 1.00 90.12 97 ILE A N 1
ATOM 741 C CA . ILE A 1 97 ? -2.509 -9.781 12.756 1.00 90.12 97 ILE A CA 1
ATOM 742 C C . ILE A 1 97 ? -2.718 -9.485 14.243 1.00 90.12 97 ILE A C 1
ATOM 744 O O . ILE A 1 97 ? -1.947 -9.980 15.063 1.00 90.12 97 ILE A O 1
ATOM 748 N N . ALA A 1 98 ? -3.786 -8.773 14.609 1.00 90.56 98 ALA A N 1
ATOM 749 C CA . ALA A 1 98 ? -4.090 -8.431 15.999 1.00 90.56 98 ALA A CA 1
ATOM 750 C C . ALA A 1 98 ? -4.236 -9.665 16.908 1.00 90.56 98 ALA A C 1
ATOM 752 O O . ALA A 1 98 ? -3.868 -9.619 18.079 1.00 90.56 98 ALA A O 1
ATOM 753 N N . ARG A 1 99 ? -4.753 -10.781 16.376 1.00 89.50 99 ARG A N 1
ATOM 754 C CA . ARG A 1 99 ? -4.930 -12.043 17.119 1.00 89.50 99 ARG A CA 1
ATOM 755 C C . ARG A 1 99 ? -3.669 -12.898 17.207 1.00 89.50 99 ARG A C 1
ATOM 757 O O . ARG A 1 99 ? -3.593 -13.765 18.074 1.00 89.50 99 ARG A O 1
ATOM 764 N N . LYS A 1 100 ? -2.738 -12.746 16.263 1.00 92.81 100 LYS A N 1
ATOM 765 C CA . LYS A 1 100 ? -1.586 -13.652 16.096 1.00 92.81 100 LYS A CA 1
ATOM 766 C C . LYS A 1 100 ? -0.253 -13.028 16.487 1.00 92.81 100 LYS A C 1
ATOM 768 O O . LYS A 1 100 ? 0.683 -13.764 16.798 1.00 92.81 100 LYS A O 1
ATOM 773 N N . THR A 1 101 ? -0.153 -11.704 16.463 1.00 91.75 101 THR A N 1
ATOM 774 C CA . THR A 1 101 ? 1.067 -10.999 16.850 1.00 91.75 101 THR A CA 1
ATOM 775 C C . THR A 1 101 ? 1.404 -11.243 18.321 1.00 91.75 101 THR A C 1
ATOM 777 O O . THR A 1 101 ? 0.518 -11.321 19.167 1.00 91.75 101 THR A O 1
ATOM 780 N N . GLN A 1 102 ? 2.698 -11.358 18.626 1.00 93.81 102 GLN A N 1
ATOM 781 C CA . GLN A 1 102 ? 3.213 -11.393 20.003 1.00 93.81 102 GLN A CA 1
ATOM 782 C C . GLN A 1 102 ? 3.517 -9.982 20.537 1.00 93.81 102 GLN A C 1
ATOM 784 O O . GLN A 1 102 ? 3.961 -9.821 21.667 1.00 93.81 102 GLN A O 1
ATOM 789 N N . ASN A 1 103 ? 3.309 -8.945 19.720 1.00 93.94 103 ASN A N 1
ATOM 790 C CA . ASN A 1 103 ? 3.484 -7.557 20.123 1.00 93.94 103 ASN A CA 1
ATOM 791 C C . ASN A 1 103 ? 2.169 -7.025 20.715 1.00 93.94 103 ASN A C 1
ATOM 793 O O . ASN A 1 103 ? 1.252 -6.663 19.976 1.00 93.94 103 ASN A O 1
ATOM 797 N N . GLU A 1 104 ? 2.085 -6.977 22.046 1.00 94.62 104 GLU A N 1
ATOM 798 C CA . GLU A 1 104 ? 0.880 -6.555 22.776 1.00 94.62 104 GLU A CA 1
ATOM 799 C C . GLU A 1 104 ? 0.450 -5.121 22.448 1.00 94.62 104 GLU A C 1
ATOM 801 O O . GLU A 1 104 ? -0.740 -4.860 22.270 1.00 94.62 104 GLU A O 1
ATOM 806 N N . HIS A 1 105 ? 1.412 -4.204 22.296 1.00 93.38 105 HIS A N 1
ATOM 807 C CA . HIS A 1 105 ? 1.136 -2.820 21.910 1.00 93.38 105 HIS A CA 1
ATOM 808 C C . HIS A 1 105 ? 0.481 -2.760 20.526 1.00 93.38 105 HIS A C 1
ATOM 810 O O . HIS A 1 105 ? -0.568 -2.144 20.357 1.00 93.38 105 HIS A O 1
ATOM 816 N N . MET A 1 106 ? 1.053 -3.461 19.542 1.00 93.50 106 MET A N 1
ATOM 817 C CA . MET A 1 106 ? 0.479 -3.549 18.198 1.00 93.50 106 MET A CA 1
ATOM 818 C C . MET A 1 106 ? -0.915 -4.182 18.224 1.00 93.50 106 MET A C 1
ATOM 820 O O . MET A 1 106 ? -1.822 -3.672 17.577 1.00 93.50 106 MET A O 1
ATOM 824 N N . ALA A 1 107 ? -1.114 -5.264 18.981 1.00 94.88 107 ALA A N 1
ATOM 825 C CA . ALA A 1 107 ? -2.425 -5.898 19.108 1.00 94.88 107 ALA A CA 1
ATOM 826 C C . ALA A 1 107 ? -3.474 -4.945 19.708 1.00 94.88 107 ALA A C 1
ATOM 828 O O . ALA A 1 107 ? -4.609 -4.905 19.231 1.00 94.88 107 ALA A O 1
ATOM 829 N N . SER A 1 108 ? -3.103 -4.176 20.737 1.00 95.56 108 SER A N 1
ATOM 830 C CA . SER A 1 108 ? -3.972 -3.173 21.362 1.00 95.56 108 SER A CA 1
ATOM 831 C C . SER A 1 108 ? -4.326 -2.049 20.390 1.00 95.56 108 SER A C 1
ATOM 833 O O . SER A 1 108 ? -5.505 -1.736 20.209 1.00 95.56 108 SER A O 1
ATOM 835 N N . GLU A 1 109 ? -3.329 -1.489 19.705 1.00 96.38 109 GLU A N 1
ATOM 836 C CA . GLU A 1 109 ? -3.557 -0.406 18.749 1.00 96.38 109 GLU A CA 1
ATOM 837 C C . GLU A 1 109 ? -4.373 -0.866 17.539 1.00 96.38 109 GLU A C 1
ATOM 839 O O . GLU A 1 109 ? -5.267 -0.145 17.104 1.00 96.38 109 GLU A O 1
ATOM 844 N N . LEU A 1 110 ? -4.175 -2.094 17.049 1.00 95.31 110 LEU A N 1
ATOM 845 C CA . LEU A 1 110 ? -5.019 -2.663 15.995 1.00 95.31 110 LEU A CA 1
ATOM 846 C C . LEU A 1 110 ? -6.478 -2.809 16.447 1.00 95.31 110 LEU A C 1
ATOM 848 O O . LEU A 1 110 ? -7.382 -2.405 15.715 1.00 95.31 110 LEU A O 1
ATOM 852 N N . LYS A 1 111 ? -6.729 -3.311 17.665 1.00 94.19 111 LYS A N 1
ATOM 853 C CA . LYS A 1 111 ? -8.093 -3.404 18.224 1.00 94.19 111 LYS A CA 1
ATOM 854 C C . LYS A 1 111 ? -8.774 -2.038 18.326 1.00 94.19 111 LYS A C 1
ATOM 856 O O . LYS A 1 111 ? -9.984 -1.951 18.127 1.00 94.19 111 LYS A O 1
ATOM 861 N N . ARG A 1 112 ? -8.011 -0.980 18.623 1.00 96.06 112 ARG A N 1
ATOM 862 C CA . ARG A 1 112 ? -8.506 0.40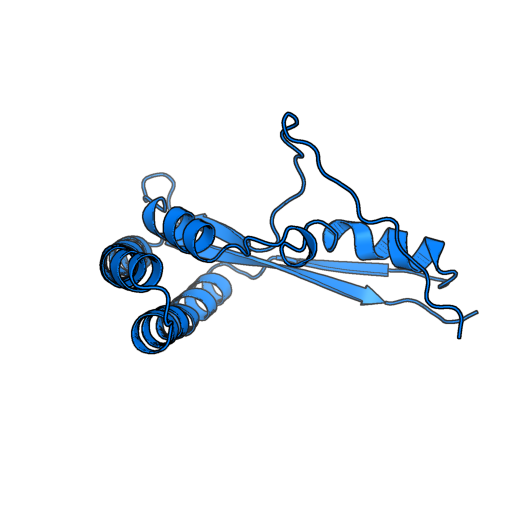3 18.675 1.00 96.06 112 ARG A CA 1
ATOM 863 C C . ARG A 1 112 ? -8.760 0.981 17.278 1.00 96.06 112 ARG A C 1
ATOM 865 O O . ARG A 1 112 ? -9.795 1.604 17.061 1.00 96.06 112 ARG A O 1
ATOM 872 N N . LEU A 1 113 ? -7.824 0.798 16.347 1.00 96.19 113 LEU A N 1
ATOM 873 C CA . LEU A 1 113 ? -7.828 1.450 15.034 1.00 96.19 113 LEU A CA 1
ATOM 874 C C . LEU A 1 113 ? -8.774 0.795 14.026 1.00 96.19 113 LEU A C 1
ATOM 876 O O . LEU A 1 113 ? -9.412 1.515 13.262 1.00 96.19 113 LEU A O 1
ATOM 880 N N . ILE A 1 114 ? -8.910 -0.537 14.018 1.00 94.94 114 ILE A N 1
ATOM 881 C CA . ILE A 1 114 ? -9.723 -1.246 13.013 1.00 94.94 114 ILE A CA 1
ATOM 882 C C . ILE A 1 114 ? -11.181 -0.741 12.983 1.00 94.94 114 ILE A C 1
ATOM 884 O O . ILE A 1 114 ? -11.651 -0.395 11.898 1.00 94.94 114 ILE A O 1
ATOM 888 N N . PRO A 1 115 ? -11.912 -0.617 14.113 1.00 95.19 115 PRO A N 1
ATOM 889 C CA . PRO A 1 115 ? -13.284 -0.103 14.088 1.00 95.19 115 PRO A CA 1
ATOM 890 C C . PRO A 1 115 ? -13.390 1.338 13.569 1.00 95.19 115 PRO A C 1
ATOM 892 O O . PRO A 1 115 ? -14.361 1.678 12.891 1.00 95.19 115 PRO A O 1
ATOM 895 N N . LEU A 1 116 ? -12.390 2.179 13.857 1.00 96.38 116 LEU A N 1
ATOM 896 C CA . LEU A 1 116 ? -12.338 3.568 13.393 1.00 96.38 116 LEU A CA 1
ATOM 897 C C . LEU A 1 116 ? -12.084 3.633 11.883 1.00 96.38 116 LEU A C 1
ATOM 899 O O . LEU A 1 116 ? -12.826 4.300 11.165 1.00 96.38 116 LEU A O 1
ATOM 903 N N . ALA A 1 117 ? -11.114 2.857 11.394 1.00 94.75 117 ALA A N 1
ATOM 904 C CA . ALA A 1 117 ? -10.820 2.714 9.973 1.00 94.75 117 ALA A CA 1
ATOM 905 C C . ALA A 1 117 ? -12.027 2.166 9.194 1.00 94.75 117 ALA A C 1
ATOM 907 O O . ALA A 1 117 ? -12.342 2.665 8.117 1.00 94.75 117 ALA A O 1
ATOM 908 N N . VAL A 1 118 ? -12.771 1.202 9.749 1.00 95.25 118 VAL A N 1
ATOM 909 C CA . VAL A 1 118 ? -14.050 0.729 9.180 1.00 95.25 118 VAL A CA 1
ATOM 910 C C . VAL A 1 118 ? -15.084 1.860 9.128 1.00 95.25 118 VAL A C 1
ATOM 912 O O . VAL A 1 118 ? -15.807 1.991 8.140 1.00 95.25 118 VAL A O 1
ATOM 915 N N . GLY A 1 119 ? -15.162 2.694 10.167 1.00 96.38 119 GLY A N 1
ATOM 916 C CA . GLY A 1 119 ? -16.043 3.864 10.203 1.00 96.38 119 GLY A CA 1
ATOM 917 C C . GLY A 1 119 ? -15.727 4.887 9.108 1.00 96.38 119 GLY A C 1
ATOM 918 O O . GLY A 1 119 ? -16.640 5.355 8.428 1.00 96.38 119 GLY A O 1
ATOM 919 N N . GLU A 1 120 ? -14.446 5.195 8.901 1.00 96.50 120 GLU A N 1
ATOM 920 C CA . GLU A 1 120 ? -13.964 6.027 7.789 1.00 96.50 120 GLU A CA 1
ATOM 921 C C . GLU A 1 120 ? -14.258 5.371 6.435 1.00 96.50 120 GLU A C 1
ATOM 923 O O . GLU A 1 120 ? -14.743 6.026 5.510 1.00 96.50 120 GLU A O 1
ATOM 928 N N . THR A 1 121 ? -14.067 4.052 6.347 1.00 95.25 121 THR A N 1
ATOM 929 C CA . THR A 1 121 ? -14.316 3.278 5.126 1.00 95.25 121 THR A CA 1
ATOM 930 C C . THR A 1 121 ? -15.763 3.387 4.677 1.00 95.25 121 THR A C 1
ATOM 932 O O . THR A 1 121 ? -16.035 3.787 3.550 1.00 95.25 121 THR A O 1
ATOM 935 N N . ARG A 1 122 ? -16.713 3.187 5.594 1.00 95.12 122 ARG A N 1
ATOM 936 C CA . ARG A 1 122 ? -18.151 3.344 5.319 1.00 95.12 122 ARG A CA 1
ATOM 937 C C . ARG A 1 122 ? -18.542 4.753 4.870 1.00 95.12 122 ARG A C 1
ATOM 939 O O . ARG A 1 122 ? -19.564 4.917 4.210 1.00 95.12 122 ARG A O 1
ATOM 946 N N . LYS A 1 123 ? -17.761 5.773 5.238 1.00 96.00 123 LYS A N 1
ATOM 947 C CA . LYS A 1 123 ? -17.959 7.157 4.781 1.00 96.00 123 LYS A CA 1
ATOM 948 C C . LYS A 1 123 ? -17.315 7.419 3.417 1.00 96.00 123 LYS A C 1
ATOM 950 O O . LYS A 1 123 ? -17.621 8.440 2.808 1.00 96.00 123 LYS A O 1
ATOM 955 N N . GLY A 1 124 ? -16.483 6.506 2.919 1.00 94.62 124 GLY A N 1
ATOM 956 C CA . GLY A 1 124 ? -15.841 6.562 1.608 1.00 94.62 124 GLY A CA 1
ATOM 957 C C . GLY A 1 124 ? -14.339 6.842 1.650 1.00 94.62 124 GLY A C 1
ATOM 958 O O . GLY A 1 124 ? -13.806 7.369 0.677 1.00 94.62 124 GLY A O 1
ATOM 959 N N . ALA A 1 125 ? -13.655 6.559 2.759 1.00 95.94 125 ALA A N 1
ATOM 960 C CA . ALA A 1 125 ? -12.194 6.514 2.788 1.00 95.94 125 ALA A CA 1
ATOM 961 C C . ALA A 1 125 ? -11.684 5.115 2.409 1.00 95.94 125 ALA A C 1
ATOM 963 O O . ALA A 1 125 ? -12.324 4.115 2.709 1.00 95.94 125 ALA A O 1
ATOM 964 N N . TYR A 1 126 ? -10.547 5.010 1.735 1.00 95.31 126 TYR A N 1
ATOM 965 C CA . TYR A 1 126 ? -9.979 3.710 1.371 1.00 95.31 126 TYR A CA 1
ATOM 966 C C . TYR A 1 126 ? -8.485 3.827 1.095 1.00 95.31 126 TYR A C 1
ATOM 968 O O . TYR A 1 126 ? -7.972 4.916 0.846 1.00 95.31 126 TYR A O 1
ATOM 976 N N . LEU A 1 127 ? -7.776 2.702 1.125 1.00 92.00 127 LEU A N 1
ATOM 977 C CA . LEU A 1 127 ? -6.398 2.641 0.651 1.00 92.00 127 LEU A CA 1
ATOM 978 C C . LEU A 1 127 ? -6.370 2.437 -0.863 1.00 92.00 127 LEU A C 1
ATOM 980 O O . LEU A 1 127 ? -6.872 1.441 -1.385 1.00 92.00 127 LEU A O 1
ATOM 984 N N . ALA A 1 128 ? -5.746 3.372 -1.565 1.00 90.50 128 ALA A N 1
ATOM 985 C CA . ALA A 1 128 ? -5.406 3.239 -2.968 1.00 90.50 128 ALA A CA 1
ATOM 986 C C . ALA A 1 128 ? -3.990 2.676 -3.119 1.00 90.50 128 ALA A C 1
ATOM 988 O O . ALA A 1 128 ? -3.116 2.877 -2.271 1.00 90.50 128 ALA A O 1
ATOM 989 N N . THR A 1 129 ? -3.772 1.956 -4.220 1.00 87.44 129 THR A N 1
ATOM 990 C CA . THR A 1 129 ? -2.454 1.428 -4.573 1.00 87.44 129 THR A CA 1
ATOM 991 C C . THR A 1 129 ? -2.052 1.807 -5.988 1.00 87.44 129 THR A C 1
ATOM 993 O O . THR A 1 129 ? -2.840 1.673 -6.933 1.00 87.44 129 THR A O 1
ATOM 996 N N . THR A 1 130 ? -0.7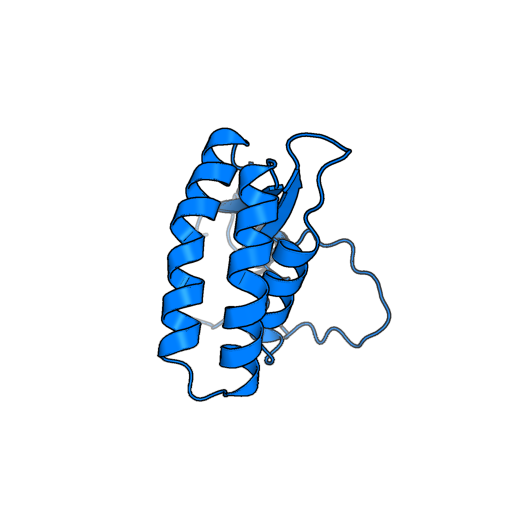98 2.238 -6.123 1.00 88.62 130 THR A N 1
ATOM 997 C CA . THR A 1 130 ? -0.118 2.424 -7.406 1.00 88.62 130 THR A CA 1
ATOM 998 C C . THR A 1 130 ? 0.696 1.175 -7.703 1.00 88.62 130 THR A C 1
ATOM 1000 O O . THR A 1 130 ? 1.603 0.813 -6.949 1.00 88.62 130 THR A O 1
ATOM 1003 N N . LYS A 1 131 ? 0.362 0.502 -8.801 1.00 89.38 131 LYS A N 1
ATOM 1004 C CA . LYS A 1 131 ? 1.025 -0.723 -9.245 1.00 89.38 131 LYS A CA 1
ATOM 1005 C C . LYS A 1 131 ? 2.011 -0.389 -10.353 1.00 89.38 131 LYS A C 1
ATOM 1007 O O . LYS A 1 131 ? 1.697 0.392 -11.243 1.00 89.38 131 LYS A O 1
ATOM 1012 N N . TYR A 1 132 ? 3.180 -1.012 -10.292 1.00 91.75 132 TYR A N 1
ATOM 1013 C CA . TYR A 1 132 ? 4.229 -0.876 -11.293 1.00 91.75 132 TYR A CA 1
ATOM 1014 C C . TYR A 1 132 ? 4.436 -2.236 -11.948 1.00 91.75 132 TYR A C 1
ATOM 1016 O O . TYR A 1 132 ? 4.771 -3.204 -11.262 1.00 91.75 132 TYR A O 1
ATOM 1024 N N . ALA A 1 133 ? 4.239 -2.310 -13.258 1.00 93.56 133 ALA A N 1
ATOM 1025 C CA . ALA A 1 133 ? 4.670 -3.433 -14.073 1.00 93.56 133 ALA A CA 1
ATOM 1026 C C . ALA A 1 133 ? 5.848 -2.963 -14.927 1.00 93.56 133 ALA A C 1
ATOM 1028 O O . ALA A 1 133 ? 5.715 -2.030 -15.709 1.00 93.56 133 ALA A O 1
ATOM 1029 N N . ILE A 1 134 ? 7.015 -3.577 -14.739 1.00 95.06 134 ILE A N 1
ATOM 1030 C CA . ILE A 1 134 ? 8.230 -3.215 -15.469 1.00 95.06 134 ILE A CA 1
ATOM 1031 C C . ILE A 1 134 ? 8.570 -4.362 -16.408 1.00 95.06 134 ILE A C 1
ATOM 1033 O O . ILE A 1 134 ? 8.662 -5.513 -15.975 1.00 95.06 134 ILE A O 1
ATOM 1037 N N . THR A 1 135 ? 8.770 -4.045 -17.681 1.00 96.75 135 THR A N 1
ATOM 1038 C CA . THR A 1 135 ? 9.266 -4.991 -18.680 1.00 96.75 135 THR A CA 1
ATOM 1039 C C . THR A 1 135 ? 10.644 -4.562 -19.164 1.00 96.75 135 THR A C 1
ATOM 1041 O O . THR A 1 135 ? 11.035 -3.407 -19.025 1.00 96.75 135 THR A O 1
ATOM 1044 N N . GLY A 1 136 ? 11.419 -5.511 -19.675 1.00 96.69 136 GLY A N 1
ATOM 1045 C CA . GLY A 1 136 ? 12.730 -5.252 -20.253 1.00 96.69 136 GLY A CA 1
ATOM 1046 C C . GLY A 1 136 ? 13.268 -6.505 -20.929 1.00 96.69 136 GLY A C 1
ATOM 1047 O O . GLY A 1 136 ? 12.856 -7.626 -20.617 1.00 96.69 136 GLY A O 1
ATOM 1048 N N . LYS A 1 137 ? 14.179 -6.319 -21.878 1.00 97.31 137 LYS A N 1
ATOM 1049 C CA . LYS A 1 137 ? 14.804 -7.394 -22.645 1.00 97.31 137 LYS A CA 1
ATOM 1050 C C . LYS A 1 137 ? 16.205 -7.661 -22.128 1.00 97.31 137 LYS A C 1
ATOM 1052 O O . LYS A 1 137 ? 16.963 -6.749 -21.803 1.00 97.31 137 LYS A O 1
ATOM 1057 N N . LYS A 1 138 ? 16.559 -8.940 -22.069 1.00 94.44 138 LYS A N 1
ATOM 1058 C CA . LYS A 1 138 ? 17.945 -9.335 -21.842 1.00 94.44 138 LYS A CA 1
ATOM 1059 C C . LYS A 1 138 ? 18.779 -8.943 -23.078 1.00 94.44 138 LYS A C 1
ATOM 1061 O O . LYS A 1 138 ? 18.256 -9.109 -24.182 1.00 94.44 138 LYS A O 1
ATOM 1066 N N . PRO A 1 139 ? 20.019 -8.454 -22.897 1.00 84.81 139 PRO A N 1
ATOM 1067 C CA . PRO A 1 139 ? 20.962 -8.254 -23.995 1.00 84.81 139 PRO A CA 1
ATOM 1068 C C . PRO A 1 139 ? 21.209 -9.518 -24.816 1.00 84.81 139 PRO A C 1
ATOM 1070 O O . PRO A 1 139 ? 21.194 -10.625 -24.216 1.00 84.81 139 PRO A O 1
#

Secondary structure (DSSP, 8-state):
------------SS----PPPSEEEEESSTT---HHHHHHHHHTS-SSGGGS-TTGGGHHHHHHHTT-EEEEEEEEEPPHHHHHHHHHHHHHHHHHHHHH-S-HHHHHHHHHHHHHHHHHHHHTEEEEEEEEEEEEE--

pLDDT: mean 83.66, std 20.16, range [25.78, 97.31]

Sequence (139 aa):
MKLCSSPAAICNGSNLSTKPCTVHGEVTKPGNEKKSIEELMSLLQSQYPRLNPTWVPDLPKIFADCGLLDVDADIHTTPPHWGYLMHECGLIMHEIIARKTQNEHMASELKRLIPLAVGETRKGAYLATTKYAITGKKP

Foldseek 3Di:
DDDPPDPDPPPDDDDPDPQDQQKDKDFPDPPFDQVLVVVLVVLPDDPDVVPRCSCQVVVLVVVVVVPFAPKDKDKDWDPLVRQLVVFVVCLVVLVVCLVPDPPVVSVVSSVVSSVVNVVSSVNGMGMIGIDIDMDTHHD